Protein AF-A0A060RDY1-F1 (afdb_monomer_lite)

Organism: NCBI:txid1433126

pLDDT: mean 83.38, std 15.71, range [42.25, 97.44]

Sequence (93 aa):
MKTKQISREKYIETFCRDIRIRDRQVLYVSAETHAKMKIISHLFRDQHVTTASLIDTILRHHIETYRPLLEEIREEQYIEFTGGSKSENNDDE

Secondary structure (DSSP, 8-state):
-------HHHHHHHH------SS-------HHHHHHHHHHHHHTGGGT--HHHHHHHHHHHHHHHTHHHHHHHHHHHHHHHHT----------

InterPro domains:
  IPR021823 Protein of unknown function DUF3408 [PF11888] (2-73)

Radius of gyration: 20.22 Å; chains: 1; bounding box: 35×31×65 Å

Structure (mmCIF, N/CA/C/O backbone):
data_AF-A0A060RDY1-F1
#
_entry.id   AF-A0A060RDY1-F1
#
loop_
_atom_site.group_PDB
_atom_site.id
_atom_site.type_symbol
_atom_site.label_atom_id
_atom_site.label_alt_id
_atom_site.label_comp_id
_atom_site.label_asym_id
_atom_site.label_entity_id
_atom_site.label_seq_id
_atom_site.pdbx_PDB_ins_code
_atom_site.Cartn_x
_atom_site.Cartn_y
_atom_site.Cartn_z
_atom_site.occupancy
_atom_site.B_iso_or_equiv
_atom_site.auth_seq_id
_atom_site.auth_comp_id
_atom_site.auth_asym_id
_atom_site.auth_atom_id
_atom_site.pdbx_PDB_model_num
ATOM 1 N N . MET A 1 1 ? -13.217 14.523 1.264 1.00 42.25 1 MET A N 1
ATOM 2 C CA . MET A 1 1 ? -11.833 14.997 1.498 1.00 42.25 1 MET A CA 1
ATOM 3 C C . MET A 1 1 ? -11.135 15.091 0.151 1.00 42.25 1 MET A C 1
ATOM 5 O O . MET A 1 1 ? -11.139 14.104 -0.570 1.00 42.25 1 MET A O 1
ATOM 9 N N . LYS A 1 2 ? -10.613 16.260 -0.243 1.00 42.50 2 LYS A N 1
ATOM 10 C CA . LYS A 1 2 ? -9.800 16.361 -1.466 1.00 42.50 2 LYS A CA 1
ATOM 11 C C . LYS A 1 2 ? -8.518 15.567 -1.220 1.00 42.50 2 LYS A C 1
ATOM 13 O O . LYS A 1 2 ? -7.771 15.912 -0.307 1.00 42.50 2 LYS A O 1
ATOM 18 N N . THR A 1 3 ? -8.284 14.500 -1.975 1.00 60.06 3 THR A N 1
ATOM 19 C CA . THR A 1 3 ? -7.002 13.794 -1.971 1.00 60.06 3 THR A CA 1
ATOM 20 C C . THR A 1 3 ? -5.930 14.813 -2.342 1.00 60.06 3 THR A C 1
ATOM 22 O O . THR A 1 3 ? -5.915 15.318 -3.464 1.00 60.06 3 THR A O 1
ATOM 25 N N . LYS A 1 4 ? -5.073 15.192 -1.385 1.00 66.62 4 LYS A N 1
ATOM 26 C CA . LYS A 1 4 ? -3.890 15.997 -1.699 1.00 66.62 4 LYS A CA 1
ATOM 27 C C . LYS A 1 4 ? -3.081 15.191 -2.707 1.00 66.62 4 LYS A C 1
ATOM 29 O O . LYS A 1 4 ? -2.643 14.085 -2.401 1.00 66.62 4 LYS A O 1
ATOM 34 N N . GLN A 1 5 ? -2.943 15.726 -3.912 1.00 80.50 5 GLN A N 1
ATOM 35 C CA . GLN A 1 5 ? -2.128 15.121 -4.950 1.00 80.50 5 GLN A CA 1
ATOM 36 C C . GLN A 1 5 ? -0.683 15.107 -4.448 1.00 80.50 5 GLN A C 1
ATOM 38 O O . GLN A 1 5 ? -0.085 16.163 -4.244 1.00 80.50 5 GLN A O 1
ATOM 43 N N . ILE A 1 6 ? -0.154 13.919 -4.156 1.00 88.12 6 ILE A N 1
ATOM 44 C CA . ILE A 1 6 ? 1.236 13.779 -3.723 1.00 88.12 6 ILE A CA 1
ATOM 45 C C . ILE A 1 6 ? 2.149 13.907 -4.942 1.00 88.12 6 ILE A C 1
ATOM 47 O O . ILE A 1 6 ? 1.792 13.459 -6.034 1.00 88.12 6 ILE A O 1
ATOM 51 N N . SER A 1 7 ? 3.313 14.535 -4.773 1.00 92.75 7 SER A N 1
ATOM 52 C CA . SER A 1 7 ? 4.296 14.607 -5.855 1.00 92.75 7 SER A CA 1
ATOM 53 C C . SER A 1 7 ? 4.881 13.222 -6.141 1.00 92.75 7 SER A C 1
ATOM 55 O O . SER A 1 7 ? 4.814 12.313 -5.305 1.00 92.75 7 SER A O 1
ATOM 57 N N . ARG A 1 8 ? 5.483 13.057 -7.323 1.00 90.75 8 ARG A N 1
ATOM 58 C CA . ARG A 1 8 ? 6.153 11.809 -7.704 1.00 90.75 8 ARG A CA 1
ATOM 59 C C . ARG A 1 8 ? 7.269 11.459 -6.721 1.00 90.75 8 ARG A C 1
ATOM 61 O O . ARG A 1 8 ? 7.381 10.313 -6.302 1.00 90.75 8 ARG A O 1
ATOM 68 N N . GLU A 1 9 ? 8.060 12.450 -6.337 1.00 92.81 9 GLU A N 1
ATOM 69 C CA . GLU A 1 9 ? 9.188 12.314 -5.416 1.00 92.81 9 GLU A CA 1
ATOM 70 C C . GLU A 1 9 ? 8.684 11.851 -4.053 1.00 92.81 9 GLU A C 1
ATOM 72 O O . GLU A 1 9 ? 9.226 10.906 -3.481 1.00 92.81 9 GLU A O 1
ATOM 77 N N . LYS A 1 10 ? 7.577 12.440 -3.578 1.00 92.94 10 LYS A N 1
ATOM 78 C CA . LYS A 1 10 ? 6.985 12.035 -2.306 1.00 92.94 10 LYS A CA 1
ATOM 79 C C . LYS A 1 10 ? 6.412 10.622 -2.357 1.00 92.94 10 LYS A C 1
ATOM 81 O O . LYS A 1 10 ? 6.553 9.884 -1.383 1.00 92.94 10 LYS A O 1
ATOM 86 N N . TYR A 1 11 ? 5.799 10.225 -3.476 1.00 93.44 11 TYR A N 1
ATOM 87 C CA . TYR A 1 11 ? 5.349 8.844 -3.678 1.00 93.44 11 TYR A CA 1
ATOM 88 C C . TYR A 1 11 ? 6.530 7.873 -3.576 1.00 93.44 11 TYR A C 1
ATOM 90 O O . TYR A 1 11 ? 6.455 6.898 -2.831 1.00 93.44 11 TYR A O 1
ATOM 98 N N . ILE A 1 12 ? 7.627 8.160 -4.284 1.00 93.00 12 ILE A N 1
ATOM 99 C CA . ILE A 1 12 ? 8.823 7.311 -4.297 1.00 93.00 12 ILE A CA 1
ATOM 100 C C . ILE A 1 12 ? 9.408 7.187 -2.885 1.00 93.00 12 ILE A C 1
ATOM 102 O O . ILE A 1 12 ? 9.599 6.078 -2.397 1.00 93.00 12 ILE A O 1
ATOM 106 N N . GLU A 1 13 ? 9.609 8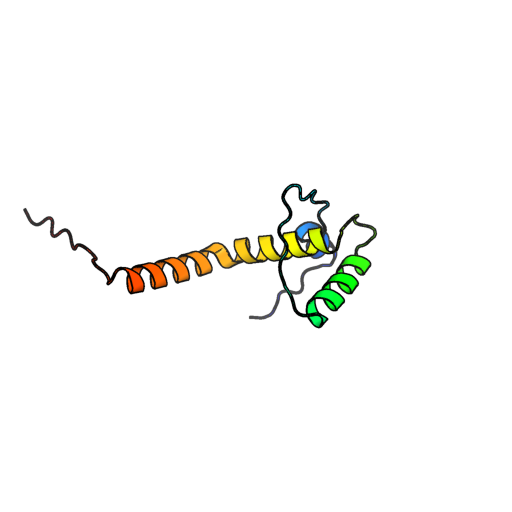.302 -2.186 1.00 92.44 13 GLU A N 1
ATOM 107 C CA . GLU A 1 13 ? 10.139 8.312 -0.815 1.00 92.44 13 GLU A CA 1
ATOM 108 C C . GLU A 1 13 ? 9.267 7.501 0.168 1.00 92.44 13 GLU A C 1
ATOM 110 O O . GLU A 1 13 ? 9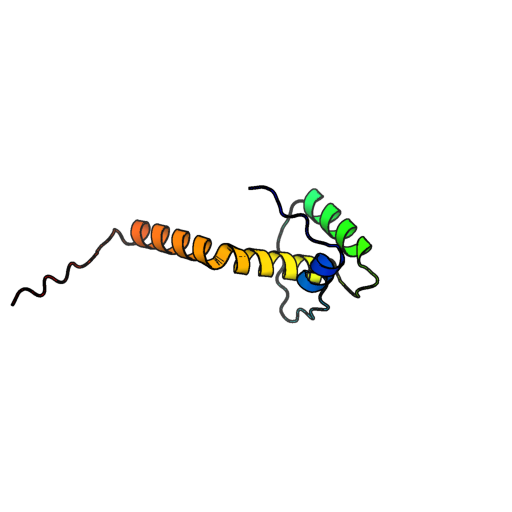.763 6.839 1.092 1.00 92.44 13 GLU A O 1
ATOM 115 N N . THR A 1 14 ? 7.948 7.562 -0.026 1.00 93.00 14 THR A N 1
ATOM 116 C CA . THR A 1 14 ? 6.981 6.939 0.881 1.00 93.00 14 THR A CA 1
ATOM 117 C C . THR A 1 14 ? 6.830 5.445 0.604 1.00 93.00 14 THR A C 1
ATOM 119 O O . THR A 1 14 ? 6.854 4.659 1.546 1.00 93.00 14 THR A O 1
ATOM 122 N N . PHE A 1 15 ? 6.705 5.044 -0.665 1.00 94.00 15 PHE A N 1
ATOM 123 C CA . PHE A 1 15 ? 6.274 3.692 -1.045 1.00 94.00 15 PHE A CA 1
ATOM 124 C C . PHE A 1 15 ? 7.335 2.865 -1.773 1.00 94.00 15 PHE A C 1
ATOM 126 O O . PHE A 1 15 ? 7.289 1.637 -1.734 1.00 94.00 15 PHE A O 1
ATOM 133 N N . CYS A 1 16 ? 8.297 3.507 -2.434 1.00 91.88 16 CYS A N 1
ATOM 134 C CA . CYS A 1 16 ? 9.283 2.838 -3.277 1.00 91.88 16 CYS A CA 1
ATOM 135 C C . CYS A 1 16 ? 10.569 2.527 -2.505 1.00 91.88 16 CYS A C 1
ATOM 137 O O . CYS A 1 16 ? 11.655 2.960 -2.883 1.00 91.88 16 CYS A O 1
ATOM 139 N N . ARG A 1 17 ? 10.442 1.784 -1.403 1.00 82.31 17 ARG A N 1
ATOM 140 C CA . ARG A 1 17 ? 11.579 1.379 -0.570 1.00 82.31 17 ARG A CA 1
ATOM 141 C C . ARG A 1 17 ? 12.030 -0.034 -0.927 1.00 82.31 17 ARG A C 1
ATOM 143 O O . ARG A 1 17 ? 11.205 -0.939 -1.081 1.00 82.31 17 ARG A O 1
ATOM 150 N N . ASP A 1 18 ? 13.342 -0.229 -1.012 1.00 75.88 18 ASP A N 1
ATOM 151 C CA . ASP A 1 18 ? 13.933 -1.564 -1.094 1.00 75.88 18 ASP A CA 1
ATOM 152 C C . ASP A 1 18 ? 13.857 -2.229 0.289 1.00 75.88 18 ASP A C 1
ATOM 154 O O . ASP A 1 18 ? 14.708 -2.041 1.161 1.00 75.88 18 ASP A O 1
ATOM 158 N N . ILE A 1 19 ? 12.750 -2.934 0.532 1.00 77.19 19 ILE A N 1
ATOM 159 C CA . ILE A 1 19 ? 12.508 -3.659 1.778 1.00 77.19 19 ILE A CA 1
ATOM 160 C C . ILE A 1 19 ? 12.752 -5.141 1.533 1.00 77.19 19 ILE A C 1
ATOM 162 O O . ILE A 1 19 ? 12.013 -5.809 0.806 1.00 77.19 19 ILE A O 1
ATOM 166 N N . ARG A 1 20 ? 13.749 -5.688 2.232 1.00 77.44 20 ARG A N 1
ATOM 167 C CA . ARG A 1 20 ? 13.981 -7.131 2.274 1.00 77.44 20 ARG A CA 1
ATOM 168 C C . ARG A 1 20 ? 13.018 -7.794 3.259 1.00 77.44 20 ARG A C 1
ATOM 170 O O . ARG A 1 20 ? 13.267 -7.821 4.462 1.00 77.44 20 ARG A O 1
ATOM 177 N N . ILE A 1 21 ? 11.940 -8.369 2.736 1.00 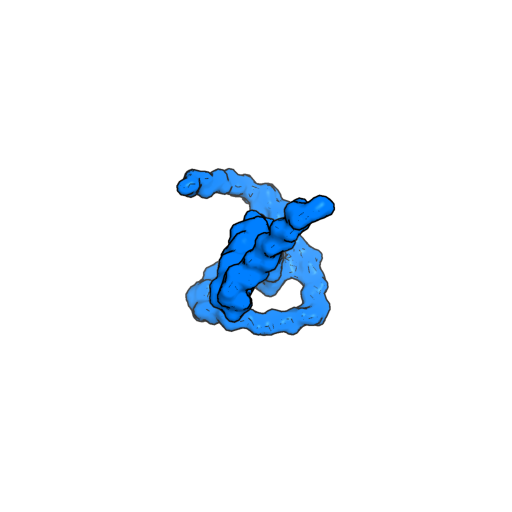79.12 21 ILE A N 1
ATOM 178 C CA . ILE A 1 21 ? 10.947 -9.110 3.523 1.00 79.12 21 ILE A CA 1
ATOM 179 C C . ILE A 1 21 ? 11.484 -10.524 3.798 1.00 79.12 21 ILE A C 1
ATOM 181 O O . ILE A 1 21 ? 11.598 -11.336 2.878 1.00 79.12 21 ILE A O 1
ATOM 185 N N . ARG A 1 22 ? 11.857 -10.808 5.053 1.00 78.88 22 ARG A N 1
ATOM 186 C CA . ARG A 1 22 ? 12.407 -12.116 5.463 1.00 78.88 22 ARG A CA 1
ATOM 187 C C . ARG A 1 22 ? 11.302 -13.145 5.724 1.00 78.88 22 ARG A C 1
ATOM 189 O O . ARG A 1 22 ? 11.345 -14.221 5.138 1.00 78.88 22 ARG A O 1
ATOM 196 N N . ASP A 1 23 ? 10.266 -12.758 6.466 1.00 86.06 23 ASP A N 1
ATOM 197 C CA . ASP A 1 23 ? 9.188 -13.652 6.917 1.00 86.06 23 ASP A CA 1
ATOM 198 C C . ASP A 1 23 ? 7.875 -13.386 6.169 1.00 86.06 23 ASP A C 1
ATOM 200 O O . ASP A 1 23 ? 6.841 -13.055 6.748 1.00 86.06 23 ASP A O 1
ATOM 204 N N . ARG A 1 24 ? 7.931 -13.470 4.835 1.00 82.25 24 ARG A N 1
ATOM 205 C CA . ARG A 1 24 ? 6.785 -13.150 3.972 1.00 82.25 24 ARG A CA 1
ATOM 206 C C . ARG A 1 24 ? 5.594 -14.079 4.238 1.00 82.25 24 ARG A C 1
ATOM 208 O O . ARG A 1 24 ? 5.732 -15.299 4.194 1.00 82.25 24 ARG A O 1
ATOM 215 N N . GLN A 1 25 ? 4.421 -13.483 4.424 1.00 87.06 25 GLN A N 1
ATOM 216 C CA . GLN A 1 25 ? 3.131 -14.172 4.463 1.00 87.06 25 GLN A CA 1
ATOM 217 C C . GLN A 1 25 ? 2.349 -13.848 3.185 1.00 87.06 25 GLN A C 1
ATOM 219 O O . GLN A 1 25 ? 2.476 -12.753 2.634 1.00 87.06 25 GLN A O 1
ATOM 224 N N . VAL A 1 26 ? 1.568 -14.805 2.680 1.00 86.88 26 VAL A N 1
ATOM 225 C CA . VAL A 1 26 ? 0.768 -14.608 1.461 1.00 86.88 26 VAL A CA 1
ATOM 226 C C . VAL A 1 26 ? -0.553 -13.936 1.822 1.00 86.88 26 VAL A C 1
ATOM 228 O O . VAL A 1 26 ? -1.260 -14.399 2.712 1.00 86.88 26 VAL A O 1
ATOM 231 N N . LEU A 1 27 ? -0.903 -12.875 1.094 1.00 88.94 27 LEU A N 1
ATOM 232 C CA . LEU A 1 27 ? -2.222 -12.247 1.144 1.00 88.94 27 LEU A CA 1
ATOM 233 C C . LEU A 1 27 ? -2.956 -12.501 -0.170 1.00 88.94 27 LEU A C 1
ATOM 235 O O . LEU A 1 27 ? -2.389 -12.329 -1.251 1.00 88.94 27 LEU A O 1
ATOM 239 N N . TYR A 1 28 ? -4.226 -12.882 -0.076 1.00 93.00 28 TYR A N 1
ATOM 240 C CA . TYR A 1 28 ? -5.081 -13.038 -1.245 1.00 93.00 28 TYR A CA 1
ATOM 241 C C . TYR A 1 28 ? -5.702 -11.697 -1.628 1.00 93.00 28 TYR A C 1
ATOM 243 O O . TYR A 1 28 ? -6.277 -10.995 -0.800 1.00 93.00 28 TYR A O 1
ATOM 251 N N . VAL A 1 29 ? -5.606 -11.363 -2.910 1.00 93.38 29 VAL A N 1
ATOM 252 C CA . VAL A 1 29 ? -6.278 -10.218 -3.530 1.00 93.38 29 VAL A CA 1
ATOM 253 C C . VAL A 1 29 ? -6.955 -10.685 -4.812 1.00 93.38 29 VAL A C 1
ATOM 255 O O . VAL A 1 29 ? -6.616 -11.741 -5.352 1.00 93.38 29 VAL A O 1
ATOM 258 N N . SER A 1 30 ? -7.899 -9.902 -5.331 1.00 97.00 30 SER A N 1
ATOM 259 C CA . SER A 1 30 ? -8.496 -10.202 -6.633 1.00 97.00 30 SER A CA 1
ATOM 260 C C . SER A 1 30 ? -7.437 -10.194 -7.745 1.00 97.00 30 SER A C 1
ATOM 262 O O . SER A 1 30 ? -6.428 -9.483 -7.671 1.00 97.00 30 SER A O 1
ATOM 264 N N . ALA A 1 31 ? -7.685 -10.955 -8.815 1.00 96.44 31 ALA A N 1
ATOM 265 C CA . ALA A 1 31 ? -6.803 -10.991 -9.983 1.00 96.44 31 ALA A CA 1
ATOM 266 C C . ALA A 1 31 ? -6.605 -9.594 -10.601 1.00 96.44 31 ALA A C 1
ATOM 268 O O . ALA A 1 31 ? -5.500 -9.240 -11.012 1.00 96.44 31 ALA A O 1
ATOM 269 N N . GLU A 1 32 ? -7.663 -8.779 -10.605 1.00 97.44 32 GLU A N 1
ATOM 270 C CA . GLU A 1 32 ? -7.621 -7.394 -11.068 1.00 97.44 32 GLU A CA 1
ATOM 271 C C . GLU A 1 32 ? -6.667 -6.538 -10.223 1.00 97.44 32 GLU A C 1
ATOM 273 O O . GLU A 1 32 ? -5.804 -5.847 -10.769 1.00 97.44 32 GLU A O 1
ATOM 278 N N . THR A 1 33 ? -6.773 -6.610 -8.893 1.00 96.25 33 THR A N 1
ATOM 279 C CA . THR A 1 33 ? -5.886 -5.875 -7.983 1.00 96.25 33 THR A CA 1
ATOM 280 C C . THR A 1 33 ? -4.440 -6.319 -8.159 1.00 96.25 33 THR A C 1
ATOM 282 O O . THR A 1 33 ? -3.552 -5.477 -8.284 1.00 96.25 33 THR A O 1
ATOM 285 N N . HIS A 1 34 ? -4.194 -7.628 -8.251 1.00 94.81 34 HIS A N 1
ATOM 286 C CA . HIS A 1 34 ? -2.854 -8.157 -8.492 1.00 94.81 34 HIS A CA 1
ATOM 287 C C . HIS A 1 34 ? -2.255 -7.628 -9.809 1.00 94.81 34 HIS A C 1
ATOM 289 O O . HIS A 1 34 ? -1.109 -7.171 -9.833 1.00 94.81 34 HIS A O 1
ATOM 295 N N . ALA A 1 35 ? -3.031 -7.626 -10.899 1.00 96.12 35 ALA A N 1
ATOM 296 C CA . ALA A 1 35 ? -2.591 -7.105 -12.192 1.00 96.12 35 ALA A CA 1
ATOM 297 C C . ALA A 1 35 ? -2.258 -5.605 -12.132 1.00 96.12 35 ALA A C 1
ATOM 299 O O . ALA A 1 35 ? -1.198 -5.192 -12.609 1.00 96.12 35 ALA A O 1
ATOM 300 N N . LYS A 1 36 ? -3.112 -4.797 -11.487 1.00 96.75 36 LYS A N 1
ATOM 301 C CA . LYS A 1 36 ? -2.864 -3.361 -11.284 1.00 96.75 36 LYS A CA 1
ATOM 302 C C . LYS A 1 36 ? -1.596 -3.120 -10.468 1.00 96.75 36 LYS A C 1
ATOM 304 O O . LYS A 1 36 ? -0.762 -2.318 -10.878 1.00 96.75 36 LYS A O 1
ATOM 309 N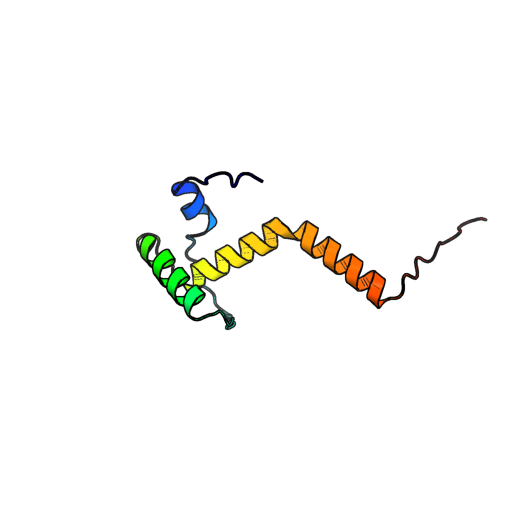 N . MET A 1 37 ? -1.401 -3.853 -9.372 1.00 94.81 37 MET A N 1
ATOM 310 C CA . MET A 1 37 ? -0.200 -3.712 -8.542 1.00 94.81 37 MET A CA 1
ATOM 311 C C . MET A 1 37 ? 1.074 -4.074 -9.296 1.00 94.81 37 MET A C 1
ATOM 313 O O . MET A 1 37 ? 2.079 -3.372 -9.170 1.00 94.81 37 MET A O 1
ATOM 317 N N . LYS A 1 38 ? 1.025 -5.116 -10.133 1.00 94.56 38 LYS A N 1
ATOM 318 C CA . LYS A 1 38 ? 2.142 -5.463 -11.011 1.00 94.56 38 LYS A CA 1
ATOM 319 C C . LYS A 1 38 ? 2.463 -4.314 -11.967 1.00 94.56 38 LYS A C 1
ATOM 321 O O . LYS A 1 38 ? 3.629 -3.956 -12.086 1.00 94.56 38 LYS A O 1
ATOM 326 N N . ILE A 1 39 ? 1.468 -3.717 -12.625 1.00 95.56 39 ILE A N 1
ATOM 327 C CA . ILE A 1 39 ? 1.688 -2.574 -13.529 1.00 95.56 39 ILE A CA 1
ATOM 328 C C . ILE A 1 39 ? 2.332 -1.409 -12.773 1.00 95.56 39 ILE A C 1
ATOM 330 O O . ILE A 1 39 ? 3.353 -0.889 -13.216 1.00 95.56 39 ILE A O 1
ATOM 334 N N . ILE A 1 40 ? 1.790 -1.046 -11.607 1.00 94.44 40 ILE A N 1
ATOM 335 C CA . ILE A 1 40 ? 2.296 0.075 -10.807 1.00 94.44 40 ILE A CA 1
ATOM 336 C C . ILE A 1 40 ? 3.754 -0.159 -10.403 1.00 94.44 40 ILE A C 1
ATOM 338 O O . ILE A 1 40 ? 4.575 0.733 -10.589 1.00 94.44 40 ILE A O 1
ATOM 342 N N . SER A 1 41 ? 4.121 -1.353 -9.923 1.00 92.12 41 SER A N 1
ATOM 343 C CA . SER A 1 41 ? 5.515 -1.616 -9.540 1.00 92.12 41 SER A CA 1
ATOM 344 C C . SER A 1 41 ? 6.482 -1.508 -10.723 1.00 92.12 41 SER A C 1
ATOM 346 O O . SER A 1 41 ? 7.609 -1.057 -10.547 1.00 92.12 41 SER A O 1
ATOM 348 N N . HIS A 1 42 ? 6.049 -1.858 -11.942 1.00 92.75 42 HIS A N 1
ATOM 349 C CA . HIS A 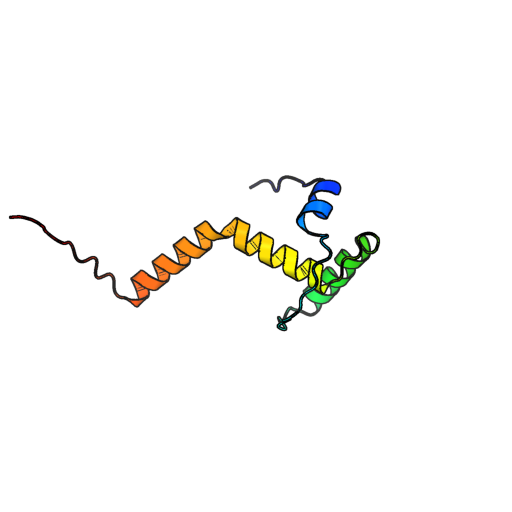1 42 ? 6.887 -1.706 -13.139 1.00 92.75 42 HIS A CA 1
ATOM 350 C C . HIS A 1 42 ? 7.176 -0.239 -13.484 1.00 92.75 42 HIS A C 1
ATOM 352 O O . HIS A 1 42 ? 8.242 0.037 -14.033 1.00 92.75 42 HIS A O 1
ATOM 358 N N . LEU A 1 43 ? 6.292 0.702 -13.130 1.00 92.62 43 LEU A N 1
ATOM 359 C CA . LEU A 1 43 ? 6.528 2.141 -13.330 1.00 92.62 43 LEU A CA 1
ATOM 360 C C . LEU A 1 43 ? 7.707 2.671 -12.497 1.00 92.62 43 LEU A C 1
ATOM 362 O O . LEU A 1 43 ? 8.263 3.720 -12.818 1.00 92.62 43 LEU A O 1
ATOM 366 N N . PHE A 1 44 ? 8.097 1.945 -11.446 1.00 90.31 44 PHE A N 1
ATOM 367 C CA . PHE A 1 44 ? 9.171 2.311 -10.523 1.00 90.31 44 PHE A CA 1
ATOM 368 C C . PHE A 1 44 ? 10.312 1.286 -10.511 1.00 90.31 44 PHE A C 1
ATOM 370 O O . PHE A 1 44 ? 11.068 1.217 -9.545 1.00 90.31 44 PHE A O 1
ATOM 377 N N . ARG A 1 45 ? 10.467 0.496 -11.584 1.00 81.38 45 ARG A N 1
ATOM 378 C CA . ARG A 1 45 ? 11.515 -0.539 -11.696 1.00 81.38 45 ARG A CA 1
ATOM 379 C C . ARG A 1 45 ? 12.933 -0.011 -11.448 1.00 81.38 45 ARG A C 1
ATOM 381 O O . ARG A 1 45 ? 13.756 -0.731 -10.896 1.00 81.38 45 ARG A O 1
ATOM 388 N N . ASP A 1 46 ? 13.189 1.249 -11.797 1.00 86.06 46 ASP A N 1
ATOM 389 C CA . ASP A 1 46 ? 14.494 1.900 -11.619 1.00 86.06 46 ASP A CA 1
ATOM 390 C C . ASP A 1 46 ? 14.793 2.242 -10.149 1.00 86.06 46 ASP A C 1
ATOM 392 O O . ASP A 1 46 ? 15.900 2.645 -9.819 1.00 86.06 46 ASP A O 1
ATOM 396 N N . GLN A 1 47 ? 13.809 2.082 -9.257 1.00 84.94 47 GLN A N 1
ATOM 397 C CA . GLN A 1 47 ? 13.932 2.287 -7.811 1.00 84.94 47 GLN A CA 1
ATOM 398 C C . GLN A 1 47 ? 14.142 0.966 -7.049 1.00 84.94 47 GLN A C 1
ATOM 400 O O . GLN A 1 47 ? 13.977 0.928 -5.835 1.00 84.94 47 GLN A O 1
ATOM 405 N N . HIS A 1 48 ? 14.452 -0.134 -7.751 1.00 81.75 48 HIS A N 1
ATOM 406 C CA . HIS A 1 48 ? 14.642 -1.475 -7.171 1.00 81.75 48 HIS A CA 1
ATOM 407 C C . HIS A 1 48 ? 13.436 -2.011 -6.374 1.00 81.75 48 HIS A C 1
ATOM 409 O O . HIS A 1 48 ? 13.561 -2.892 -5.527 1.00 81.75 48 HIS A O 1
ATOM 415 N N . VAL A 1 49 ? 12.234 -1.517 -6.675 1.00 87.75 49 VAL A N 1
ATOM 416 C CA . VAL A 1 49 ? 10.995 -1.921 -6.005 1.00 87.75 49 VAL A CA 1
ATOM 417 C C . VAL A 1 49 ? 10.412 -3.171 -6.649 1.00 87.75 49 VAL A C 1
ATOM 419 O O . VAL A 1 49 ? 10.253 -3.256 -7.867 1.00 87.75 49 VAL A O 1
ATOM 422 N N . THR A 1 50 ? 10.008 -4.126 -5.818 1.00 89.88 50 THR A N 1
ATOM 423 C CA . THR A 1 50 ? 9.239 -5.297 -6.250 1.00 89.88 50 THR A CA 1
ATOM 424 C C . THR A 1 50 ? 7.747 -5.070 -6.018 1.00 89.88 50 THR A C 1
ATOM 426 O O . THR A 1 50 ? 7.354 -4.265 -5.176 1.00 89.88 50 THR A O 1
ATOM 429 N N . THR A 1 51 ? 6.882 -5.816 -6.713 1.00 90.94 51 THR A N 1
ATOM 430 C CA . THR A 1 51 ? 5.435 -5.782 -6.433 1.00 90.94 51 THR A CA 1
ATOM 431 C C . THR A 1 51 ? 5.143 -6.102 -4.964 1.00 90.94 51 THR A C 1
ATOM 433 O O . THR A 1 51 ? 4.311 -5.441 -4.352 1.00 90.94 51 THR A O 1
ATOM 436 N N . ALA A 1 52 ? 5.867 -7.061 -4.378 1.00 89.75 52 ALA A N 1
ATOM 437 C CA . ALA A 1 52 ? 5.709 -7.438 -2.978 1.00 89.75 52 ALA A CA 1
ATOM 438 C C . ALA A 1 52 ? 6.135 -6.318 -2.013 1.00 89.75 52 ALA A C 1
ATOM 440 O O . ALA A 1 52 ? 5.369 -5.977 -1.118 1.00 89.75 52 ALA A O 1
ATOM 441 N N . SER A 1 53 ? 7.314 -5.714 -2.209 1.00 90.12 53 SER A N 1
ATOM 442 C CA . SER A 1 53 ? 7.794 -4.630 -1.337 1.00 90.12 53 SER A CA 1
ATOM 443 C C . SER A 1 53 ? 6.941 -3.365 -1.454 1.00 90.12 53 SER A C 1
ATOM 445 O O . SER A 1 53 ? 6.702 -2.694 -0.449 1.00 90.12 53 SER A O 1
ATOM 447 N N . LEU A 1 54 ? 6.412 -3.073 -2.648 1.00 92.56 54 LEU A N 1
ATOM 448 C CA . LEU A 1 54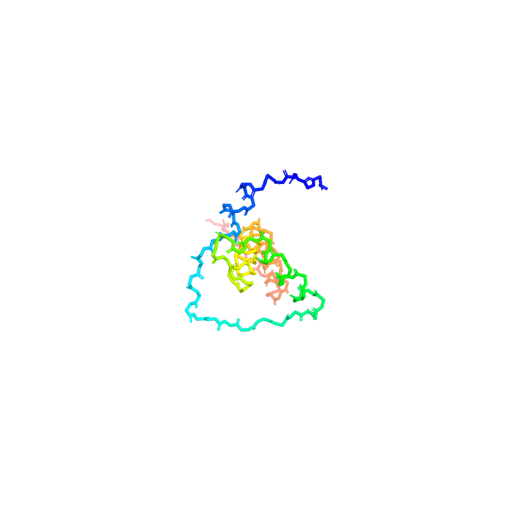 ? 5.469 -1.975 -2.847 1.00 92.56 54 LEU A CA 1
ATOM 449 C C . LEU A 1 54 ? 4.160 -2.211 -2.086 1.00 92.56 54 LEU A C 1
ATOM 451 O O . LEU A 1 54 ? 3.700 -1.325 -1.370 1.00 92.56 54 LEU A O 1
ATOM 455 N N . ILE A 1 55 ? 3.569 -3.403 -2.232 1.00 92.56 55 ILE A N 1
ATOM 456 C CA . ILE A 1 55 ? 2.334 -3.771 -1.527 1.00 92.56 55 ILE A CA 1
ATOM 457 C C . ILE A 1 55 ? 2.548 -3.702 -0.013 1.00 92.56 55 ILE A C 1
ATOM 459 O O . ILE A 1 55 ? 1.745 -3.076 0.672 1.00 92.56 55 ILE A O 1
ATOM 463 N N . ASP A 1 56 ? 3.636 -4.280 0.503 1.00 91.88 56 ASP A N 1
ATOM 464 C CA . ASP A 1 56 ? 3.942 -4.262 1.939 1.00 91.88 56 ASP A CA 1
ATOM 465 C C . ASP A 1 56 ? 4.042 -2.829 2.477 1.00 91.88 56 ASP A C 1
ATOM 467 O O . ASP A 1 56 ? 3.437 -2.497 3.496 1.00 91.88 56 ASP A O 1
ATOM 471 N N . THR A 1 57 ? 4.731 -1.945 1.749 1.00 93.00 57 THR A N 1
ATOM 472 C CA . THR A 1 57 ? 4.897 -0.546 2.165 1.00 93.00 57 THR A CA 1
ATOM 473 C C . THR A 1 57 ? 3.576 0.223 2.129 1.00 93.00 57 THR A C 1
ATOM 475 O O . THR A 1 57 ? 3.288 0.985 3.050 1.00 93.00 57 THR A O 1
ATOM 478 N N . ILE A 1 58 ? 2.743 0.008 1.103 1.00 94.38 58 ILE A N 1
ATOM 479 C CA . ILE A 1 58 ? 1.406 0.616 1.011 1.00 94.38 58 ILE A CA 1
ATOM 480 C C . ILE A 1 58 ? 0.525 0.159 2.175 1.00 94.38 58 ILE A C 1
ATOM 482 O O . ILE A 1 58 ? -0.107 0.993 2.823 1.00 94.38 58 ILE A O 1
ATOM 486 N N . LEU A 1 59 ? 0.493 -1.146 2.459 1.00 93.44 59 LEU A N 1
ATOM 487 C CA . LEU A 1 59 ? -0.311 -1.702 3.546 1.00 93.44 59 LEU A CA 1
ATOM 488 C C . LEU A 1 59 ? 0.165 -1.191 4.905 1.00 93.44 59 LEU A C 1
ATOM 490 O O . LEU A 1 59 ? -0.653 -0.746 5.706 1.00 93.44 59 LEU A O 1
ATOM 494 N N . ARG A 1 60 ? 1.479 -1.169 5.144 1.00 93.00 60 ARG A N 1
ATOM 495 C CA . ARG A 1 60 ? 2.054 -0.621 6.376 1.00 93.00 60 ARG A CA 1
ATOM 496 C C . ARG A 1 60 ? 1.701 0.850 6.556 1.00 93.00 60 ARG A C 1
ATOM 498 O O . ARG A 1 60 ? 1.221 1.229 7.618 1.00 93.00 60 ARG A O 1
ATOM 505 N N . HIS A 1 61 ? 1.873 1.656 5.510 1.00 94.50 61 HIS A N 1
ATOM 506 C CA . HIS A 1 61 ? 1.526 3.072 5.554 1.00 94.50 61 HIS A CA 1
ATOM 507 C C . HIS A 1 61 ? 0.032 3.289 5.816 1.00 94.50 61 HIS A C 1
ATOM 509 O O . HIS A 1 61 ? -0.328 4.174 6.587 1.00 94.50 61 HIS A O 1
ATOM 515 N N . HIS A 1 62 ? -0.840 2.479 5.209 1.00 95.25 62 HIS A N 1
ATOM 516 C CA . HIS A 1 62 ? -2.276 2.525 5.470 1.00 95.25 62 HIS A CA 1
ATOM 517 C C . HIS A 1 62 ? -2.579 2.222 6.944 1.00 95.25 62 HIS A C 1
ATOM 519 O O . HIS A 1 62 ? -3.236 3.022 7.606 1.00 95.25 62 HIS A O 1
ATOM 525 N N . ILE A 1 63 ? -2.039 1.123 7.478 1.00 95.12 63 ILE A N 1
ATOM 526 C CA . ILE A 1 63 ? -2.222 0.729 8.882 1.00 95.12 63 ILE A CA 1
ATOM 527 C C . ILE A 1 63 ? -1.721 1.826 9.827 1.00 95.12 63 ILE A C 1
ATOM 529 O O . ILE A 1 63 ? -2.408 2.165 10.781 1.00 95.12 63 ILE A O 1
ATOM 533 N N . GLU A 1 64 ? -0.553 2.412 9.565 1.00 95.44 64 GLU A N 1
ATOM 534 C CA . GLU A 1 64 ? 0.002 3.493 10.386 1.00 95.44 64 GLU A CA 1
ATOM 535 C C . GLU A 1 64 ? -0.834 4.775 10.307 1.00 95.44 64 GLU A C 1
ATOM 537 O O . GLU A 1 64 ? -1.109 5.388 11.335 1.00 95.44 64 GLU A O 1
ATOM 542 N N . THR A 1 65 ? -1.276 5.156 9.106 1.00 95.56 65 THR A N 1
ATOM 543 C CA . THR A 1 65 ? -2.081 6.367 8.872 1.00 95.56 65 THR A CA 1
ATOM 544 C C . THR A 1 65 ? -3.428 6.295 9.581 1.00 95.56 65 THR A C 1
ATOM 546 O O . THR A 1 65 ? -3.894 7.296 10.121 1.00 95.56 65 THR A O 1
ATOM 549 N N . TYR A 1 66 ? -4.047 5.115 9.590 1.00 96.56 66 TYR A N 1
ATOM 550 C CA . TYR A 1 66 ? -5.359 4.895 10.195 1.00 96.56 66 TYR A CA 1
ATOM 551 C C . TYR A 1 66 ? -5.287 4.235 11.573 1.00 96.56 66 TYR A C 1
ATOM 553 O O . TYR A 1 66 ? -6.331 3.901 12.122 1.00 96.56 66 TYR A O 1
ATOM 561 N N . ARG A 1 67 ? -4.095 4.084 12.166 1.00 95.31 67 ARG A N 1
ATOM 562 C CA . ARG A 1 67 ? -3.913 3.433 13.472 1.00 95.31 67 ARG A CA 1
ATOM 563 C C . ARG A 1 67 ? -4.870 3.967 14.547 1.00 95.31 67 ARG A C 1
ATOM 565 O O . ARG A 1 67 ? -5.521 3.125 15.153 1.00 95.31 67 ARG A O 1
ATOM 572 N N . PRO A 1 68 ? -5.028 5.293 14.755 1.00 95.31 68 PRO A N 1
ATOM 573 C CA . PRO A 1 68 ? -5.930 5.792 15.796 1.00 95.31 68 PRO A CA 1
ATOM 574 C C . PRO A 1 68 ? -7.385 5.360 15.579 1.00 95.31 68 PRO A C 1
ATOM 576 O O . PRO A 1 68 ? -8.043 4.932 16.516 1.00 95.31 68 PRO A O 1
ATOM 579 N N . LEU A 1 69 ? -7.858 5.399 14.329 1.00 95.38 69 LEU A N 1
ATOM 580 C CA . LEU A 1 69 ? -9.205 4.952 13.963 1.00 95.38 69 LEU A CA 1
ATOM 581 C C . LEU A 1 69 ? -9.369 3.436 14.150 1.00 95.38 69 LEU A C 1
ATOM 583 O O . LEU A 1 69 ? -10.393 2.971 14.633 1.00 95.38 69 LEU A O 1
ATOM 587 N N . LEU A 1 70 ? -8.366 2.650 13.753 1.00 93.88 70 LEU A N 1
ATOM 588 C CA . LEU A 1 70 ? -8.392 1.196 13.923 1.00 93.88 70 LEU A CA 1
ATOM 589 C C . LEU A 1 70 ? -8.369 0.797 15.406 1.00 93.88 70 LEU A C 1
ATOM 591 O O . LEU A 1 70 ? -8.982 -0.201 15.774 1.00 93.88 70 LEU A O 1
ATOM 595 N N . GLU A 1 71 ? -7.666 1.560 16.245 1.00 94.25 71 GLU A N 1
ATOM 596 C CA . GLU A 1 71 ? -7.660 1.389 17.699 1.00 94.25 71 GLU A CA 1
ATOM 597 C C . GLU A 1 71 ? -9.022 1.752 18.305 1.00 94.25 71 GLU A C 1
ATOM 599 O O . GLU A 1 71 ? -9.544 0.957 19.076 1.00 94.25 71 GLU A O 1
ATOM 604 N N . GLU A 1 72 ? -9.640 2.864 17.897 1.00 94.56 72 GLU A N 1
ATOM 605 C CA . GLU A 1 72 ? -10.998 3.251 18.314 1.00 94.56 72 GLU A CA 1
ATOM 606 C C . GLU A 1 72 ? -12.026 2.153 17.999 1.00 94.56 72 GLU A C 1
ATOM 608 O O . GLU A 1 72 ? -12.688 1.654 18.905 1.00 94.56 72 GLU A O 1
ATOM 613 N N . ILE A 1 73 ? -12.065 1.681 16.747 1.00 93.94 73 ILE A N 1
ATOM 614 C CA . ILE A 1 73 ? -12.959 0.590 16.322 1.00 93.94 73 ILE A CA 1
ATOM 615 C C . ILE A 1 73 ? -12.702 -0.684 17.140 1.00 93.94 73 ILE A C 1
ATOM 617 O O . ILE A 1 73 ? -13.637 -1.393 17.507 1.00 93.94 73 ILE A O 1
ATOM 621 N N . ARG A 1 74 ? -11.436 -1.008 17.436 1.00 89.75 74 ARG A N 1
ATOM 622 C CA . ARG A 1 74 ? -11.098 -2.183 18.251 1.00 89.75 74 ARG A CA 1
ATOM 623 C C . ARG A 1 74 ? -11.661 -2.059 19.665 1.00 89.75 74 ARG A C 1
ATOM 625 O O . ARG A 1 74 ? -12.201 -3.040 20.170 1.00 89.75 74 ARG A O 1
ATOM 632 N N . GLU A 1 75 ? -11.511 -0.899 20.301 1.00 89.50 75 GLU A N 1
ATOM 633 C CA . GLU A 1 75 ? -12.019 -0.667 21.656 1.00 89.50 75 GLU A CA 1
ATOM 634 C C . GLU A 1 75 ? -13.550 -0.705 21.696 1.00 89.50 75 GLU A C 1
ATOM 636 O O . GLU A 1 75 ? -14.111 -1.347 22.580 1.00 89.50 75 GLU A O 1
ATOM 641 N N . GLU A 1 76 ? -14.233 -0.112 20.712 1.00 88.06 76 GLU A N 1
ATOM 642 C CA . GLU A 1 76 ? -15.695 -0.207 20.577 1.00 88.06 76 GLU A CA 1
ATOM 643 C C . GLU A 1 76 ? -16.154 -1.668 20.508 1.00 88.06 76 GLU A C 1
ATOM 645 O O . GLU A 1 76 ? -16.993 -2.101 21.298 1.00 88.06 76 GLU A O 1
ATOM 650 N N . GLN A 1 77 ? -15.534 -2.462 19.630 1.00 83.56 77 GLN A N 1
ATOM 651 C CA . GLN A 1 77 ? -15.849 -3.885 19.484 1.00 83.56 77 GLN A CA 1
ATOM 652 C C . GLN A 1 77 ? -15.516 -4.692 20.749 1.00 83.56 77 GLN A C 1
ATOM 654 O O . GLN A 1 77 ? -16.235 -5.630 21.095 1.00 83.56 77 GLN A O 1
ATOM 659 N N . TYR A 1 78 ? -14.449 -4.339 21.470 1.00 77.69 78 TYR A N 1
ATOM 660 C CA . TYR A 1 78 ? -14.091 -4.986 22.732 1.00 77.69 78 TYR A CA 1
ATOM 661 C C . TYR A 1 78 ? -15.095 -4.666 23.849 1.00 77.69 78 TYR A C 1
ATOM 663 O O . TYR A 1 78 ? -15.478 -5.561 24.605 1.00 77.69 78 TYR A O 1
ATOM 671 N N . ILE A 1 79 ? -15.560 -3.419 23.946 1.00 73.00 79 ILE A N 1
ATOM 672 C CA . ILE A 1 79 ? -16.579 -2.989 24.916 1.00 73.00 79 ILE A CA 1
ATOM 673 C C . ILE A 1 79 ? -17.922 -3.671 24.626 1.00 73.00 79 ILE A C 1
ATOM 675 O O . ILE A 1 79 ? -18.565 -4.167 25.555 1.00 73.00 79 ILE A O 1
ATOM 679 N N . GLU A 1 80 ? -18.319 -3.748 23.351 1.00 70.38 80 GLU A N 1
ATOM 680 C CA . GLU A 1 80 ? -19.514 -4.478 22.908 1.00 70.38 80 GLU A CA 1
ATOM 681 C C . GLU A 1 80 ? -19.418 -5.972 23.243 1.00 70.38 80 GLU A C 1
ATOM 683 O O . GLU A 1 80 ? -20.376 -6.561 23.744 1.00 70.38 80 GLU A O 1
ATOM 688 N N . PHE A 1 81 ? -18.247 -6.580 23.034 1.00 65.38 81 PHE A N 1
ATOM 689 C CA . PHE A 1 81 ? -18.009 -7.995 23.317 1.00 65.38 81 PHE A CA 1
ATOM 690 C C . PHE A 1 81 ? -17.938 -8.316 24.820 1.00 65.38 81 PHE A C 1
ATOM 692 O O . PHE A 1 81 ? -18.375 -9.384 25.244 1.00 65.38 81 PHE A O 1
ATOM 699 N N . THR A 1 82 ? -17.404 -7.406 25.640 1.00 73.75 82 THR A N 1
ATOM 700 C CA . THR A 1 82 ? -17.253 -7.592 27.097 1.00 73.75 82 THR A CA 1
ATOM 701 C C . THR A 1 82 ? -18.445 -7.085 27.912 1.00 73.75 82 THR A C 1
ATOM 703 O O . THR A 1 82 ? -18.436 -7.190 29.139 1.00 73.75 82 THR A O 1
ATOM 706 N N . GLY A 1 83 ? -19.495 -6.577 27.257 1.00 58.31 83 GLY A N 1
ATOM 707 C CA . GLY A 1 83 ? -20.737 -6.178 27.917 1.00 58.31 83 GLY A CA 1
ATOM 708 C C . GLY A 1 83 ? -20.581 -4.988 28.864 1.00 58.31 83 GLY A C 1
ATOM 709 O O . GLY A 1 83 ? -21.271 -4.935 29.877 1.00 58.31 83 GLY A O 1
ATOM 710 N N . GLY A 1 84 ? -19.670 -4.054 28.561 1.00 55.47 84 GLY A N 1
ATOM 711 C CA . GLY A 1 84 ? -19.608 -2.743 29.211 1.00 55.47 84 GLY A CA 1
ATOM 712 C C . GLY A 1 84 ? -19.669 -2.759 30.742 1.00 55.47 84 GLY A C 1
ATOM 713 O O . GLY A 1 84 ? -20.443 -2.005 31.321 1.00 55.47 84 GLY A O 1
ATOM 714 N N . SER A 1 85 ? -18.840 -3.555 31.422 1.00 53.41 85 SER A N 1
ATOM 715 C CA . SER A 1 85 ? -18.566 -3.296 32.842 1.00 53.41 85 SER A CA 1
ATOM 716 C C . SER A 1 85 ? -17.578 -2.134 32.951 1.00 53.41 85 SER A C 1
ATOM 718 O O . SER A 1 85 ? -16.396 -2.329 33.222 1.00 53.41 85 SER A O 1
ATOM 720 N N . LYS A 1 86 ? -18.054 -0.899 32.742 1.00 56.53 86 LYS A N 1
ATOM 721 C CA . LYS A 1 86 ? -17.448 0.223 33.463 1.00 56.53 86 LYS A CA 1
ATOM 722 C C . LYS A 1 86 ? -17.789 -0.025 34.926 1.00 56.53 86 LYS A C 1
ATOM 724 O O . LYS A 1 86 ? -18.894 0.273 35.363 1.00 56.53 86 LYS A O 1
ATOM 729 N N . SER A 1 87 ? -16.864 -0.632 35.661 1.00 49.03 87 SER A N 1
ATOM 730 C CA . SER A 1 87 ? -16.843 -0.495 37.108 1.00 49.03 87 SER A CA 1
ATOM 731 C C . SER A 1 87 ? -16.679 0.997 37.391 1.00 49.03 87 SER A C 1
ATOM 733 O O . SER A 1 87 ? -15.572 1.534 37.322 1.00 49.03 87 SER A O 1
ATOM 735 N N . GLU A 1 88 ? -17.799 1.684 37.609 1.00 47.78 88 GLU A N 1
ATOM 736 C CA . GLU A 1 88 ? -17.821 2.898 38.410 1.00 47.78 88 GLU A CA 1
ATOM 737 C C . GLU A 1 88 ? -17.264 2.497 39.775 1.00 47.78 88 GLU A C 1
ATOM 739 O O . GLU A 1 88 ? -17.968 1.946 40.619 1.00 47.78 88 GLU A O 1
ATOM 744 N N . ASN A 1 89 ? -15.960 2.700 39.962 1.00 44.62 89 ASN A N 1
ATOM 745 C CA . ASN A 1 89 ? -15.416 2.827 41.300 1.00 44.62 89 ASN A CA 1
ATOM 746 C C . ASN A 1 89 ? -15.984 4.140 41.836 1.00 44.62 89 ASN A C 1
ATOM 748 O O . ASN A 1 89 ? -15.439 5.217 41.594 1.00 44.62 89 ASN A O 1
ATOM 752 N N . ASN A 1 90 ? -17.139 4.032 42.488 1.00 48.44 90 ASN A N 1
ATOM 753 C CA . ASN A 1 90 ? -17.574 5.004 43.471 1.00 48.44 90 ASN A CA 1
ATOM 754 C C . ASN A 1 90 ? -16.607 4.879 44.648 1.00 48.44 90 ASN A C 1
ATOM 756 O O . ASN A 1 90 ? -16.853 4.115 45.578 1.00 48.44 90 ASN A O 1
ATOM 760 N N . ASP A 1 91 ? -15.493 5.602 44.573 1.00 48.53 91 ASP A N 1
ATOM 761 C CA . ASP A 1 91 ? -14.706 5.935 45.755 1.00 48.53 91 ASP A CA 1
ATOM 762 C C . ASP A 1 91 ? -15.400 7.125 46.441 1.00 48.53 91 ASP A C 1
ATOM 764 O O . ASP A 1 91 ? -14.928 8.259 46.396 1.00 48.53 91 ASP A O 1
ATOM 768 N N . ASP A 1 92 ? -16.574 6.847 47.015 1.00 51.00 92 ASP A N 1
ATOM 769 C CA . ASP A 1 92 ? -17.172 7.638 48.088 1.00 51.00 92 ASP A CA 1
ATOM 770 C C . ASP A 1 92 ? -16.867 6.910 49.408 1.00 51.00 92 ASP A C 1
ATOM 772 O O . ASP A 1 92 ? -17.648 6.060 49.837 1.00 51.00 92 ASP A O 1
ATOM 776 N N . GLU A 1 93 ? -15.725 7.226 50.030 1.00 44.66 93 GLU A N 1
ATOM 777 C CA . GLU A 1 93 ? -15.584 7.325 51.499 1.00 44.66 93 GLU A CA 1
ATOM 778 C C . GLU A 1 93 ? -14.337 8.124 51.913 1.00 44.66 93 GLU A C 1
ATOM 780 O O . GLU A 1 93 ? -13.209 7.763 51.502 1.00 44.66 93 GLU A O 1
#

Foldseek 3Di:
DPPPDDDPVRCCVQQLDPDDDDPDDDDDDDPVVLVVLQVVQVVVVVSVGDSRSNVVSVVVCVCVVCVVVVVVVVVVVVCVVVVNPPPPPPPPD